Protein AF-A0A814ZUD7-F1 (afdb_monomer_lite)

Structure (mmCIF, N/CA/C/O backbone):
data_AF-A0A814ZUD7-F1
#
_entry.id   AF-A0A814ZUD7-F1
#
loop_
_atom_site.group_PDB
_atom_site.id
_atom_site.type_symbol
_atom_site.label_atom_id
_atom_site.label_alt_id
_atom_site.label_comp_id
_atom_site.label_asym_id
_atom_site.label_entity_id
_atom_site.label_seq_id
_atom_site.pdbx_PDB_ins_code
_atom_site.Cartn_x
_atom_site.Cartn_y
_atom_site.Cartn_z
_atom_site.occupancy
_atom_site.B_iso_or_equiv
_atom_site.auth_seq_id
_atom_site.auth_comp_id
_atom_site.auth_asym_id
_atom_site.auth_atom_id
_atom_site.pdbx_PDB_model_num
ATOM 1 N N . ILE A 1 1 ? 29.108 -27.744 17.472 1.00 37.34 1 ILE A N 1
ATOM 2 C CA . ILE A 1 1 ? 28.363 -28.872 18.076 1.00 37.34 1 ILE A CA 1
ATOM 3 C C . ILE A 1 1 ? 27.600 -28.270 19.246 1.00 37.34 1 ILE A C 1
ATOM 5 O O . ILE A 1 1 ? 28.183 -28.068 20.300 1.00 37.34 1 ILE A O 1
ATOM 9 N N . GLY A 1 2 ? 26.388 -27.782 18.981 1.00 42.00 2 GLY A N 1
ATOM 10 C CA . GLY A 1 2 ? 25.502 -27.190 19.986 1.00 42.00 2 GLY A CA 1
ATOM 11 C C . GLY A 1 2 ? 24.407 -28.201 20.296 1.00 42.00 2 GLY A C 1
ATOM 12 O O . GLY A 1 2 ? 23.853 -28.780 19.366 1.00 42.00 2 GLY A O 1
ATOM 13 N N . ASN A 1 3 ? 24.194 -28.463 21.579 1.00 39.94 3 ASN A N 1
ATOM 14 C CA . ASN A 1 3 ? 23.379 -29.551 22.107 1.00 39.94 3 ASN A CA 1
ATOM 15 C C . ASN A 1 3 ? 21.883 -29.322 21.798 1.00 39.94 3 ASN A C 1
ATOM 17 O O . ASN A 1 3 ? 21.322 -28.320 22.233 1.00 39.94 3 ASN A O 1
ATOM 21 N N . THR A 1 4 ? 21.244 -30.235 21.061 1.00 55.66 4 THR A N 1
ATOM 22 C CA . THR A 1 4 ? 19.791 -30.282 20.770 1.00 55.66 4 THR A CA 1
ATOM 23 C C . THR A 1 4 ? 19.010 -31.031 21.857 1.00 55.66 4 THR A C 1
ATOM 25 O O . THR A 1 4 ? 18.002 -31.680 21.592 1.00 55.6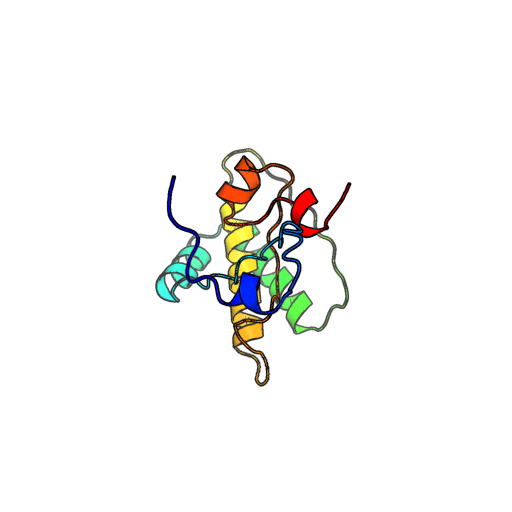6 4 THR A O 1
ATOM 28 N N . GLU A 1 5 ? 19.476 -30.971 23.101 1.00 48.50 5 GLU A N 1
ATOM 29 C CA . GLU A 1 5 ? 18.784 -31.565 24.243 1.00 48.50 5 GLU A CA 1
ATOM 30 C C . GLU A 1 5 ? 17.898 -30.495 24.886 1.00 48.50 5 GLU A C 1
ATOM 32 O O . GLU A 1 5 ? 18.363 -29.669 25.669 1.00 48.50 5 GLU A O 1
ATOM 37 N N . GLY A 1 6 ? 16.624 -30.470 24.487 1.00 53.50 6 GLY A N 1
ATOM 38 C CA . GLY A 1 6 ? 15.615 -29.572 25.060 1.00 53.50 6 GLY A CA 1
ATOM 39 C C . GLY A 1 6 ? 14.465 -29.197 24.124 1.00 53.50 6 GLY A C 1
ATOM 40 O O . GLY A 1 6 ? 13.519 -28.546 24.563 1.00 53.50 6 GLY A O 1
ATOM 41 N N . ASP A 1 7 ? 14.517 -29.592 22.849 1.00 59.97 7 ASP A N 1
ATOM 42 C CA . ASP A 1 7 ? 13.457 -29.263 21.897 1.00 59.97 7 ASP A CA 1
ATOM 43 C C . ASP A 1 7 ? 12.284 -30.252 22.019 1.00 59.97 7 ASP A C 1
ATOM 45 O O . ASP A 1 7 ? 12.257 -31.319 21.404 1.00 59.97 7 ASP A O 1
ATOM 49 N N . ILE A 1 8 ? 11.285 -29.867 22.816 1.00 69.06 8 ILE A N 1
ATOM 50 C CA . ILE A 1 8 ? 10.000 -30.564 23.033 1.00 69.06 8 ILE A CA 1
ATOM 51 C C . ILE A 1 8 ? 9.302 -31.022 21.737 1.00 69.06 8 ILE A C 1
ATOM 53 O O . ILE A 1 8 ? 8.559 -32.003 21.733 1.00 69.06 8 ILE A O 1
ATOM 57 N N . PHE A 1 9 ? 9.553 -30.341 20.615 1.00 59.06 9 PHE A N 1
ATOM 58 C CA . PHE A 1 9 ? 9.001 -30.697 19.306 1.00 59.06 9 PHE A CA 1
ATOM 59 C C . PHE A 1 9 ? 9.612 -31.973 18.715 1.00 59.06 9 PHE A C 1
ATOM 61 O O . PHE A 1 9 ? 8.917 -32.707 18.011 1.00 59.06 9 PHE A O 1
ATOM 68 N N . VAL A 1 10 ? 10.881 -32.260 19.021 1.00 59.47 10 VAL A N 1
ATOM 69 C CA . VAL A 1 10 ? 11.559 -33.499 18.607 1.00 59.47 10 VAL A CA 1
ATOM 70 C C . VAL A 1 10 ? 11.027 -34.683 19.419 1.00 59.47 10 VAL A C 1
ATOM 72 O O . VAL A 1 10 ? 10.824 -35.767 18.875 1.00 59.47 10 VAL A O 1
ATOM 75 N N . GLU A 1 11 ? 10.728 -34.456 20.699 1.00 58.16 11 GLU A N 1
ATOM 76 C CA . GLU A 1 11 ? 10.225 -35.474 21.629 1.00 58.16 11 GLU A CA 1
ATOM 77 C C . GLU A 1 11 ? 8.794 -35.937 21.306 1.00 58.16 11 GLU A C 1
ATOM 79 O O . GLU A 1 11 ? 8.465 -37.109 21.478 1.00 58.16 11 GLU A O 1
ATOM 84 N N . MET A 1 12 ? 7.947 -35.054 20.764 1.00 60.66 12 MET A N 1
ATOM 85 C CA . MET A 1 12 ? 6.567 -35.396 20.381 1.00 60.66 12 MET A CA 1
ATOM 86 C C . MET A 1 12 ? 6.439 -36.142 19.040 1.00 60.66 12 MET A C 1
ATOM 88 O O . MET A 1 12 ? 5.322 -36.377 18.578 1.00 60.66 12 MET A O 1
ATOM 92 N N . GLY A 1 13 ? 7.544 -36.509 18.377 1.00 49.38 13 GLY A N 1
ATOM 93 C CA . GLY A 1 13 ? 7.500 -37.231 17.096 1.00 49.38 13 GLY A CA 1
ATOM 94 C C . GLY A 1 13 ? 6.849 -36.435 15.958 1.00 49.38 13 GLY A C 1
ATOM 95 O O . GLY A 1 13 ? 6.502 -36.995 14.914 1.00 49.38 13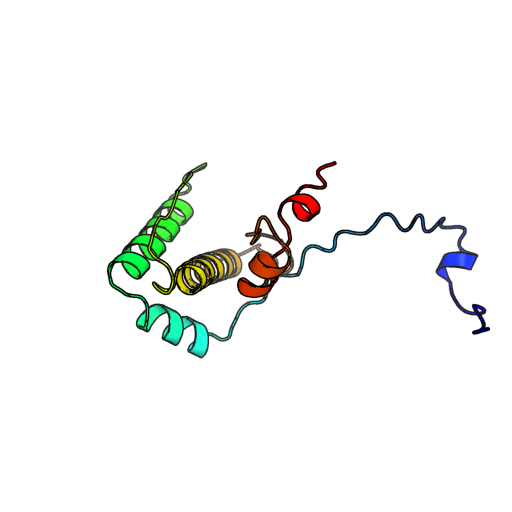 GLY A O 1
ATOM 96 N N . ILE A 1 14 ? 6.687 -35.121 16.139 1.00 52.00 14 ILE A N 1
ATOM 97 C CA . ILE A 1 14 ? 6.209 -34.227 15.096 1.00 52.00 14 ILE A CA 1
ATOM 98 C C . ILE A 1 14 ? 7.375 -34.063 14.133 1.00 52.00 14 ILE A C 1
ATOM 100 O O . ILE A 1 14 ? 8.332 -33.342 14.400 1.00 52.00 14 ILE A O 1
ATOM 104 N N . ASN A 1 15 ? 7.309 -34.772 13.008 1.00 45.94 15 ASN A N 1
ATOM 105 C CA . ASN A 1 15 ? 8.219 -34.569 11.894 1.00 45.94 15 ASN A CA 1
ATOM 106 C C . ASN A 1 15 ? 8.065 -33.113 11.439 1.00 45.94 15 ASN A C 1
ATOM 108 O O . ASN A 1 15 ? 7.150 -32.786 10.679 1.00 45.94 15 ASN A O 1
ATOM 112 N N . THR A 1 16 ? 8.942 -32.232 11.918 1.00 47.47 16 THR A N 1
ATOM 113 C CA . THR A 1 16 ? 9.156 -30.907 11.353 1.00 47.47 16 THR A CA 1
ATOM 114 C C . THR A 1 16 ? 9.805 -31.107 9.993 1.00 47.47 16 THR A C 1
ATOM 116 O O . THR A 1 16 ? 10.974 -30.807 9.763 1.00 47.47 16 THR A O 1
ATOM 119 N N . ARG A 1 17 ? 9.005 -31.583 9.030 1.00 45.72 17 ARG A N 1
ATOM 120 C CA . ARG A 1 17 ? 9.175 -31.148 7.655 1.00 45.72 17 ARG A CA 1
ATOM 121 C C . ARG A 1 17 ? 9.114 -29.638 7.754 1.00 45.72 17 ARG A C 1
ATOM 123 O O . ARG A 1 17 ? 8.037 -29.060 7.877 1.00 45.72 17 ARG A O 1
ATOM 130 N N . THR A 1 18 ? 10.278 -29.011 7.751 1.00 46.25 18 THR A N 1
ATOM 131 C CA . THR A 1 18 ? 10.466 -27.599 7.466 1.00 46.25 18 THR A CA 1
ATOM 132 C C . THR A 1 18 ? 10.058 -27.385 6.011 1.00 46.25 18 THR A C 1
ATOM 134 O O . THR A 1 18 ? 10.855 -27.024 5.151 1.00 46.25 18 THR A O 1
ATOM 137 N N . GLY A 1 19 ? 8.777 -27.620 5.703 1.00 42.56 19 GLY A N 1
ATOM 138 C CA . GLY A 1 19 ? 8.132 -26.860 4.656 1.00 42.56 19 GLY A CA 1
ATOM 139 C C . GLY A 1 19 ? 8.426 -25.418 5.020 1.00 42.56 19 GLY A C 1
ATOM 140 O O . GLY A 1 19 ? 8.200 -25.029 6.166 1.00 42.56 19 GLY A O 1
ATOM 141 N N . LYS A 1 20 ? 9.060 -24.678 4.108 1.00 44.75 20 LYS A N 1
ATOM 142 C CA . LYS A 1 20 ? 9.219 -23.235 4.258 1.00 44.75 20 LYS A CA 1
ATOM 143 C C . LYS A 1 20 ? 7.835 -22.704 4.600 1.00 44.75 20 LYS A C 1
ATOM 145 O O . LYS A 1 20 ? 6.971 -22.655 3.733 1.00 44.75 20 LYS A O 1
ATOM 150 N N . VAL A 1 21 ? 7.605 -22.395 5.871 1.00 47.22 21 VAL A N 1
ATOM 151 C CA . VAL A 1 21 ? 6.413 -21.673 6.272 1.00 47.22 21 VAL A CA 1
ATOM 152 C C . VAL A 1 21 ? 6.659 -20.295 5.696 1.00 47.22 21 VAL A C 1
ATOM 154 O O . VAL A 1 21 ? 7.487 -19.534 6.196 1.00 47.22 21 VAL A O 1
ATOM 157 N N . GLU A 1 22 ? 6.052 -20.028 4.546 1.00 53.50 22 GLU A N 1
ATOM 158 C CA . GLU A 1 22 ? 6.039 -18.702 3.955 1.00 53.50 22 GLU A CA 1
ATOM 159 C C . GLU A 1 22 ? 5.184 -17.847 4.888 1.00 53.50 22 GLU A C 1
ATOM 161 O O . GLU A 1 22 ? 3.965 -17.770 4.774 1.00 53.50 22 GLU A O 1
ATOM 166 N N . HIS A 1 23 ? 5.829 -17.298 5.918 1.00 58.19 23 HIS A N 1
ATOM 167 C CA . HIS A 1 23 ? 5.183 -16.427 6.880 1.00 58.19 23 HIS A CA 1
ATOM 168 C C . HIS A 1 23 ? 4.693 -15.196 6.123 1.00 58.19 23 HIS A C 1
ATOM 170 O O . HIS A 1 23 ? 5.493 -14.387 5.648 1.00 58.19 23 HIS A O 1
ATOM 176 N N . CYS A 1 24 ? 3.374 -15.053 5.990 1.00 64.44 24 CYS A N 1
ATOM 177 C CA . CYS A 1 24 ? 2.815 -13.775 5.597 1.00 64.44 24 CYS A CA 1
ATOM 178 C C . CYS A 1 24 ? 3.150 -12.775 6.700 1.00 64.44 24 CYS A C 1
ATOM 180 O O . CYS A 1 24 ? 2.790 -12.984 7.861 1.00 64.44 24 CYS A O 1
ATOM 182 N N . ASN A 1 25 ? 3.863 -11.709 6.344 1.00 67.38 25 ASN A N 1
ATOM 183 C CA . ASN A 1 25 ? 4.177 -10.659 7.300 1.00 67.38 25 ASN A CA 1
ATOM 184 C C . ASN A 1 25 ? 2.865 -10.064 7.818 1.00 67.38 25 ASN A C 1
ATOM 186 O O . ASN A 1 25 ? 1.977 -9.726 7.029 1.00 67.38 25 ASN A O 1
ATOM 190 N N . VAL A 1 26 ? 2.746 -9.945 9.142 1.00 69.56 26 VAL A N 1
ATOM 191 C CA . VAL A 1 26 ? 1.603 -9.269 9.760 1.00 69.56 26 VAL A CA 1
ATOM 192 C C . VAL A 1 26 ? 1.579 -7.825 9.249 1.00 69.56 26 VAL A C 1
ATOM 194 O O . VAL A 1 26 ? 2.618 -7.155 9.294 1.00 69.56 26 VAL A O 1
ATOM 197 N N . PRO A 1 27 ? 0.434 -7.327 8.748 1.00 74.69 27 PRO A N 1
ATOM 198 C CA . PRO A 1 27 ? 0.331 -5.958 8.270 1.00 74.69 27 PRO A CA 1
ATOM 199 C C . PRO A 1 27 ? 0.741 -4.942 9.345 1.00 74.69 27 PRO A C 1
ATOM 201 O O . PRO A 1 27 ? 0.085 -4.805 10.376 1.00 74.69 27 PRO A O 1
ATOM 204 N N . LYS A 1 28 ? 1.820 -4.192 9.099 1.00 84.06 28 LYS A N 1
ATOM 205 C CA . LYS A 1 28 ? 2.267 -3.122 9.997 1.00 84.06 28 LYS A CA 1
ATOM 206 C C . LYS A 1 28 ? 1.458 -1.849 9.742 1.00 84.06 28 LYS A C 1
ATOM 208 O O . LYS A 1 28 ? 1.525 -1.262 8.661 1.00 84.06 28 LYS A O 1
ATOM 213 N N . ILE A 1 29 ? 0.717 -1.401 10.751 1.00 89.88 29 ILE A N 1
ATOM 214 C CA . ILE A 1 29 ? 0.015 -0.113 10.723 1.00 89.88 29 ILE A CA 1
ATOM 215 C C . ILE A 1 29 ? 0.972 0.961 11.232 1.00 89.88 29 ILE A C 1
ATOM 217 O O . ILE A 1 29 ? 1.464 0.874 12.358 1.00 89.88 29 ILE A O 1
ATOM 221 N N . ILE A 1 30 ? 1.236 1.974 10.411 1.00 93.88 30 ILE A N 1
ATOM 222 C CA . ILE A 1 30 ? 2.042 3.130 10.829 1.00 93.88 30 ILE A CA 1
ATOM 223 C C . ILE A 1 30 ? 1.234 4.037 11.772 1.00 93.88 30 ILE A C 1
ATOM 225 O O . ILE A 1 30 ? 0.005 4.039 11.680 1.00 93.88 30 ILE A O 1
ATOM 229 N N . PRO A 1 31 ? 1.863 4.848 12.640 1.00 96.00 31 PRO A N 1
ATOM 230 C CA . PRO A 1 31 ? 1.167 5.811 13.493 1.00 96.00 31 PRO A CA 1
ATOM 231 C C . PRO A 1 31 ? 0.270 6.791 12.722 1.00 96.00 31 PRO A C 1
ATOM 233 O O . PRO A 1 31 ? 0.544 7.161 11.580 1.00 96.00 31 PRO A O 1
ATOM 236 N N . ASP A 1 32 ? -0.795 7.268 13.370 1.00 96.19 32 ASP A N 1
ATOM 237 C CA . ASP A 1 32 ? -1.767 8.192 12.764 1.00 96.19 32 ASP A CA 1
ATOM 238 C C . ASP A 1 32 ? -1.133 9.490 12.274 1.00 96.19 32 ASP A C 1
ATOM 240 O O . ASP A 1 32 ? -1.496 9.991 11.212 1.00 96.19 32 ASP A O 1
ATOM 244 N N . THR A 1 33 ? -0.167 10.021 13.019 1.00 97.62 33 THR A N 1
ATOM 245 C CA . THR A 1 33 ? 0.573 11.231 12.650 1.00 97.62 33 THR A CA 1
ATOM 246 C C . THR A 1 33 ? 1.341 11.042 11.343 1.00 97.62 33 THR A C 1
ATOM 248 O O . THR A 1 33 ? 1.276 11.899 10.462 1.00 97.62 33 THR A O 1
ATOM 251 N N . GLU A 1 34 ? 2.010 9.901 11.186 1.00 97.31 34 GLU A N 1
ATOM 252 C CA . GLU A 1 34 ? 2.768 9.542 9.987 1.00 97.31 34 GLU A CA 1
ATOM 253 C C . GLU A 1 34 ? 1.840 9.317 8.791 1.00 97.31 34 GLU A C 1
ATOM 255 O O . GLU A 1 34 ? 2.040 9.897 7.722 1.00 97.31 34 GLU A O 1
ATOM 260 N N . TYR A 1 35 ? 0.748 8.575 8.994 1.00 97.44 35 TYR A N 1
ATOM 261 C CA . TYR A 1 35 ? -0.275 8.371 7.972 1.00 97.44 35 TYR A CA 1
ATOM 262 C C . TYR A 1 35 ? -0.896 9.692 7.501 1.00 97.44 35 TYR A C 1
ATOM 264 O O . TYR A 1 35 ? -1.002 9.943 6.299 1.00 97.44 35 TYR A O 1
ATOM 272 N N . GLN A 1 36 ? -1.284 10.570 8.428 1.00 97.12 36 GLN A N 1
ATOM 273 C CA . GLN A 1 36 ? -1.851 11.875 8.091 1.00 97.12 36 GLN A CA 1
ATOM 274 C C . GLN A 1 36 ? -0.856 12.738 7.314 1.00 97.12 36 GLN A C 1
ATOM 276 O O . GLN A 1 36 ? -1.249 13.407 6.356 1.00 97.12 36 GLN A O 1
ATOM 281 N N . GLN A 1 37 ? 0.422 12.710 7.695 1.00 97.69 37 GLN A N 1
ATOM 282 C CA . GLN A 1 37 ? 1.474 13.435 6.993 1.00 97.69 37 GLN A CA 1
ATOM 283 C C . GLN A 1 37 ? 1.671 12.896 5.571 1.00 97.69 37 GLN A C 1
ATOM 285 O O . GLN A 1 37 ? 1.689 13.677 4.619 1.00 97.69 37 GLN A O 1
ATOM 290 N N . MET A 1 38 ? 1.727 11.573 5.401 1.00 97.19 38 MET A N 1
ATOM 291 C CA . MET A 1 38 ? 1.786 10.933 4.085 1.00 97.19 38 MET A CA 1
ATOM 292 C C . MET A 1 38 ? 0.599 11.353 3.209 1.00 97.19 38 MET A C 1
ATOM 294 O O . MET A 1 38 ? 0.796 11.801 2.080 1.00 97.19 38 MET A O 1
ATOM 298 N N . MET A 1 39 ? -0.627 11.286 3.736 1.00 97.31 39 MET A N 1
ATOM 299 C CA . MET A 1 39 ? -1.841 11.645 2.995 1.00 97.31 39 MET A CA 1
ATOM 300 C C . MET A 1 39 ? -1.891 13.125 2.591 1.00 97.31 39 MET A C 1
ATOM 302 O O . MET A 1 39 ? -2.453 13.452 1.543 1.00 97.31 39 MET A O 1
ATOM 306 N N . ARG A 1 40 ? -1.298 14.023 3.390 1.00 97.12 40 ARG A N 1
ATOM 307 C CA . ARG A 1 40 ? -1.160 15.454 3.059 1.00 97.12 40 ARG A CA 1
ATOM 308 C C . ARG A 1 40 ? -0.121 15.710 1.969 1.00 97.12 40 ARG A C 1
ATOM 310 O O . ARG A 1 40 ? -0.295 16.648 1.198 1.00 97.12 40 ARG A O 1
ATOM 317 N N . ASN A 1 41 ? 0.915 14.879 1.892 1.00 96.81 41 ASN A N 1
ATOM 318 C CA . ASN A 1 41 ? 2.018 15.035 0.943 1.00 96.81 41 ASN A CA 1
ATOM 319 C C . ASN A 1 41 ? 1.744 14.413 -0.436 1.00 96.81 41 ASN A C 1
ATOM 321 O O . ASN A 1 41 ? 2.527 14.619 -1.364 1.00 96.81 41 ASN A O 1
ATOM 325 N N . LEU A 1 42 ? 0.648 13.664 -0.599 1.00 97.44 42 LEU A N 1
ATOM 326 C CA . LEU A 1 42 ? 0.248 13.142 -1.903 1.00 97.44 42 LEU A CA 1
ATOM 327 C C . LEU A 1 42 ? -0.057 14.282 -2.878 1.00 97.44 42 LEU A C 1
ATOM 329 O O . LEU A 1 42 ? -0.788 15.221 -2.556 1.00 97.44 42 LEU A O 1
ATOM 333 N N . ASN A 1 43 ? 0.416 14.152 -4.117 1.00 96.12 43 ASN A N 1
ATOM 334 C CA . ASN A 1 43 ? -0.019 15.053 -5.180 1.00 96.12 43 ASN A CA 1
ATOM 335 C C . ASN A 1 43 ? -1.497 14.813 -5.546 1.00 96.12 43 ASN A C 1
ATOM 337 O O . ASN A 1 43 ? -2.099 13.797 -5.188 1.00 96.12 43 ASN A O 1
ATOM 341 N N . ASN A 1 44 ? -2.084 15.733 -6.316 1.00 96.94 44 ASN A N 1
ATOM 342 C CA . ASN A 1 44 ? -3.509 15.694 -6.664 1.00 96.94 44 ASN A CA 1
ATOM 343 C C . ASN A 1 44 ? -3.950 14.371 -7.316 1.00 96.94 44 ASN A C 1
ATOM 345 O O . ASN A 1 44 ? -5.019 13.855 -6.991 1.00 96.94 44 ASN A O 1
ATOM 349 N N . ASN A 1 45 ? -3.127 13.795 -8.198 1.00 96.62 45 ASN A N 1
ATOM 350 C CA . ASN A 1 45 ? -3.459 12.550 -8.895 1.00 96.62 45 ASN A CA 1
ATOM 351 C C . ASN A 1 45 ? -3.375 11.338 -7.965 1.00 96.62 45 ASN A C 1
ATOM 353 O O . ASN A 1 45 ? -4.278 10.504 -7.964 1.00 96.62 45 ASN A O 1
ATOM 357 N N . GLN A 1 46 ? -2.327 11.266 -7.143 1.00 97.88 46 GLN A N 1
ATOM 358 C CA . GLN A 1 46 ? -2.163 10.237 -6.117 1.00 97.88 46 GLN A CA 1
ATOM 359 C C . GLN A 1 46 ? -3.326 10.270 -5.122 1.00 97.88 46 GLN A C 1
ATOM 361 O O . GLN A 1 46 ? -3.972 9.252 -4.898 1.00 97.88 46 GLN A O 1
ATOM 366 N N . ARG A 1 47 ? -3.660 11.454 -4.596 1.00 97.75 47 ARG A N 1
ATOM 367 C CA . ARG A 1 47 ? -4.771 11.639 -3.656 1.00 97.75 47 ARG A CA 1
ATOM 368 C C . ARG A 1 47 ? -6.112 11.244 -4.268 1.00 97.75 47 ARG A C 1
ATOM 370 O O . ARG A 1 47 ? -6.881 10.527 -3.631 1.00 97.75 47 ARG A O 1
ATOM 377 N N . LYS A 1 48 ? -6.389 11.682 -5.502 1.00 97.81 48 LYS A N 1
ATOM 378 C CA . LYS A 1 48 ? -7.609 11.307 -6.234 1.00 97.81 48 LYS A CA 1
ATOM 379 C C . LYS A 1 48 ? -7.698 9.793 -6.419 1.00 97.81 48 LYS A C 1
ATOM 381 O O . LYS A 1 48 ? -8.758 9.220 -6.190 1.00 97.81 48 LYS A O 1
ATOM 386 N N . TYR A 1 49 ? -6.594 9.145 -6.789 1.00 97.75 49 TYR A N 1
ATOM 387 C CA . TYR A 1 49 ? -6.554 7.696 -6.945 1.00 97.75 49 TYR A CA 1
ATOM 388 C C . TYR A 1 49 ? -6.822 6.965 -5.624 1.00 97.75 49 TYR A C 1
ATOM 390 O O . TYR A 1 49 ? -7.699 6.105 -5.584 1.00 97.75 49 TYR A O 1
ATOM 398 N N . THR A 1 50 ? -6.141 7.342 -4.537 1.00 97.81 50 THR A N 1
ATOM 399 C CA . THR A 1 50 ? -6.351 6.730 -3.216 1.00 97.81 50 THR A CA 1
ATOM 400 C C . THR A 1 50 ? -7.806 6.857 -2.766 1.00 97.81 50 THR A C 1
ATOM 402 O O . THR A 1 50 ? -8.403 5.872 -2.342 1.00 97.81 50 THR A O 1
ATOM 405 N N . LEU A 1 51 ? -8.417 8.038 -2.917 1.00 97.31 51 LEU A N 1
ATOM 406 C CA . LEU A 1 51 ? -9.829 8.247 -2.579 1.00 97.31 51 LEU A CA 1
ATOM 407 C C . LEU A 1 51 ? -10.767 7.382 -3.429 1.00 97.31 51 LEU A C 1
ATOM 409 O O . LEU A 1 51 ? -11.699 6.790 -2.890 1.00 97.31 51 LEU A O 1
ATOM 413 N N . ASN A 1 52 ? -10.506 7.266 -4.733 1.00 96.94 52 ASN A N 1
ATOM 414 C CA . ASN A 1 52 ? -11.304 6.421 -5.618 1.00 96.94 52 ASN A CA 1
ATOM 415 C C . ASN A 1 52 ? -11.226 4.944 -5.216 1.00 96.94 52 ASN A C 1
ATOM 417 O O . ASN A 1 52 ? -12.265 4.297 -5.131 1.00 96.94 52 ASN A O 1
ATOM 421 N N . VAL A 1 53 ? -10.030 4.425 -4.914 1.00 96.81 53 VAL A N 1
ATOM 422 C CA . VAL A 1 53 ? -9.864 3.045 -4.419 1.00 96.81 53 VAL A CA 1
ATOM 423 C C . VAL A 1 53 ? -10.669 2.832 -3.137 1.00 96.81 53 VAL A C 1
ATOM 425 O O . VAL A 1 53 ? -11.401 1.852 -3.028 1.00 96.81 53 VAL A O 1
ATOM 428 N N . MET A 1 54 ? -10.610 3.776 -2.193 1.00 96.75 54 MET A N 1
ATOM 429 C CA . MET A 1 54 ? -11.387 3.672 -0.956 1.00 96.75 54 MET A CA 1
ATOM 430 C C . MET A 1 54 ? -12.898 3.726 -1.193 1.00 96.75 54 MET A C 1
ATOM 432 O O . MET A 1 54 ? -13.633 3.035 -0.495 1.00 96.75 54 MET A O 1
ATOM 436 N N . ASN A 1 55 ? -13.370 4.513 -2.161 1.00 96.88 55 ASN A N 1
ATOM 437 C CA . ASN A 1 55 ? -14.787 4.550 -2.518 1.00 96.88 55 ASN A CA 1
ATOM 438 C C . ASN A 1 55 ? -15.261 3.217 -3.110 1.00 96.88 55 ASN A C 1
ATOM 440 O O . ASN A 1 55 ? -16.317 2.739 -2.709 1.00 96.88 55 ASN A O 1
ATOM 444 N N . LEU A 1 56 ? -14.479 2.594 -4.001 1.00 96.31 56 LEU A N 1
ATOM 445 C CA . LEU A 1 56 ? -14.806 1.274 -4.562 1.00 96.31 56 LEU A CA 1
ATOM 446 C C . LEU A 1 56 ? -14.945 0.225 -3.449 1.00 96.31 56 LEU A C 1
ATOM 448 O O . LEU A 1 56 ? -15.957 -0.464 -3.367 1.00 96.31 56 LEU A O 1
ATOM 452 N N . ILE A 1 57 ? -13.970 0.173 -2.534 1.00 94.25 57 ILE A N 1
ATOM 453 C CA . ILE A 1 57 ? -13.975 -0.771 -1.406 1.00 94.25 57 ILE A CA 1
ATOM 454 C C . ILE A 1 57 ? -15.183 -0.539 -0.490 1.00 94.25 57 ILE A C 1
ATOM 456 O O . ILE A 1 57 ? -15.877 -1.485 -0.130 1.00 94.25 57 ILE A O 1
ATOM 460 N N . LYS A 1 58 ? -15.464 0.717 -0.124 1.00 94.00 58 LYS A N 1
ATOM 461 C CA . LYS A 1 58 ? -16.584 1.062 0.769 1.00 94.00 58 LYS A CA 1
ATOM 462 C C . LYS A 1 58 ? -17.952 0.763 0.166 1.00 94.00 58 LYS A C 1
ATOM 464 O O . LYS A 1 58 ? -18.872 0.443 0.910 1.00 94.00 58 LYS A O 1
ATOM 469 N N . ASN A 1 59 ? -18.079 0.865 -1.154 1.00 94.75 59 ASN A N 1
ATOM 470 C CA . ASN A 1 59 ? -19.322 0.578 -1.864 1.00 94.75 59 ASN A CA 1
ATOM 471 C C . ASN A 1 59 ? -19.517 -0.920 -2.147 1.00 94.75 59 ASN A C 1
ATOM 473 O O . ASN A 1 59 ? -20.522 -1.290 -2.747 1.00 94.75 59 ASN A O 1
ATOM 477 N N . GLY A 1 60 ? -18.589 -1.779 -1.708 1.00 90.12 60 GLY A N 1
ATOM 478 C CA . GLY A 1 60 ? -18.702 -3.226 -1.878 1.00 90.12 60 GLY A CA 1
ATOM 479 C C . GLY A 1 60 ? -18.457 -3.691 -3.311 1.00 90.12 60 GLY A C 1
ATOM 480 O O . GLY A 1 60 ? -19.000 -4.715 -3.716 1.00 90.12 60 GLY A O 1
ATOM 481 N N . GLU A 1 61 ? -17.660 -2.954 -4.090 1.00 90.62 61 GLU A N 1
ATOM 482 C CA . GLU A 1 61 ? -17.238 -3.420 -5.410 1.00 90.62 61 GLU A CA 1
ATOM 483 C C . GLU A 1 61 ? -16.454 -4.728 -5.272 1.00 90.62 61 GLU A C 1
ATOM 485 O O . GLU A 1 61 ? -15.401 -4.777 -4.633 1.00 90.62 61 GLU A O 1
ATOM 490 N N . ASN A 1 62 ? -16.978 -5.796 -5.876 1.00 80.06 62 ASN A N 1
ATOM 491 C CA . ASN A 1 62 ? -16.477 -7.152 -5.652 1.00 80.06 62 ASN A CA 1
ATOM 492 C C . ASN A 1 62 ? -15.101 -7.400 -6.287 1.00 80.06 62 ASN A C 1
ATOM 494 O O . ASN A 1 62 ? -14.368 -8.280 -5.838 1.00 80.06 62 ASN A O 1
ATOM 498 N N . GLN A 1 63 ? -14.747 -6.660 -7.343 1.00 90.75 63 GLN A N 1
ATOM 499 C CA . GLN A 1 63 ? -13.475 -6.827 -8.039 1.00 90.75 63 GLN A CA 1
ATOM 500 C C . GLN A 1 63 ? -13.130 -5.603 -8.892 1.00 90.75 63 GLN A C 1
ATOM 502 O O . GLN A 1 63 ? -13.938 -5.151 -9.698 1.00 90.75 63 GLN A O 1
ATOM 507 N N . PHE A 1 64 ? -11.901 -5.102 -8.772 1.00 93.81 64 PHE A N 1
ATOM 508 C CA . PHE A 1 64 ? -11.375 -4.056 -9.648 1.00 93.81 64 PHE A CA 1
ATOM 509 C C . PHE A 1 64 ? -9.872 -4.246 -9.875 1.00 93.81 64 PHE A C 1
ATOM 511 O O . PHE A 1 64 ? -9.114 -4.540 -8.951 1.00 93.81 64 PHE A O 1
ATOM 518 N N . PHE A 1 65 ? -9.435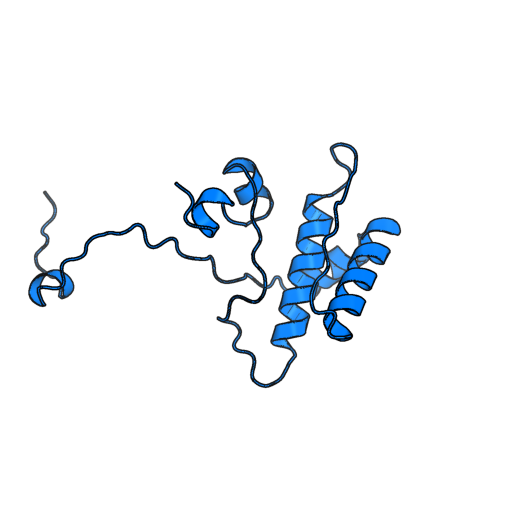 -4.066 -11.123 1.00 95.44 65 PHE A N 1
ATOM 519 C CA . PHE A 1 65 ? -8.043 -4.231 -11.539 1.00 95.44 65 PHE A CA 1
ATOM 520 C C . PHE A 1 65 ? -7.518 -2.924 -12.114 1.00 95.44 65 PHE A C 1
ATOM 522 O O . PHE A 1 65 ? -7.948 -2.483 -13.178 1.00 95.44 65 PHE A O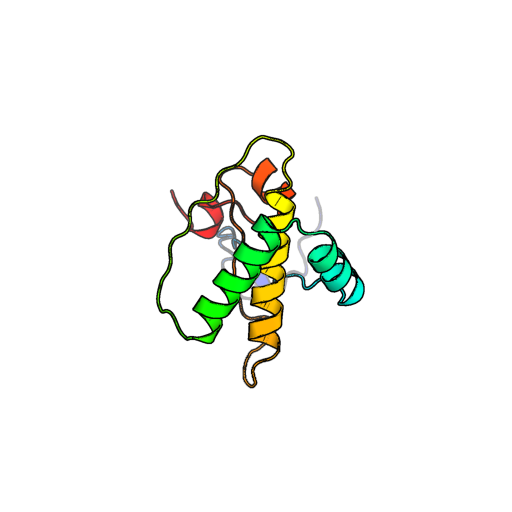 1
ATOM 529 N N . HIS A 1 66 ? -6.582 -2.295 -11.410 1.00 95.25 66 HIS A N 1
ATOM 530 C CA . HIS A 1 66 ? -6.004 -1.023 -11.822 1.00 95.25 66 HIS A CA 1
ATOM 531 C C . HIS A 1 66 ? -4.527 -1.180 -12.167 1.00 95.25 66 HIS A C 1
ATOM 533 O O . HIS A 1 66 ? -3.755 -1.769 -11.412 1.00 95.25 66 HIS A O 1
ATOM 539 N N . PHE A 1 67 ? -4.125 -0.580 -13.285 1.00 95.88 67 PHE A N 1
ATOM 540 C CA . PHE A 1 67 ? -2.727 -0.454 -13.671 1.00 95.88 67 PHE A CA 1
ATOM 541 C C . PHE A 1 67 ? -2.286 1.003 -13.547 1.00 95.88 67 PHE A C 1
ATOM 543 O O . PHE A 1 67 ? -2.877 1.894 -14.158 1.00 95.88 67 PHE A O 1
ATOM 550 N N . ILE A 1 68 ? -1.243 1.246 -12.752 1.00 94.62 68 ILE A N 1
ATOM 551 C CA . ILE A 1 68 ? -0.732 2.592 -12.491 1.00 94.62 68 ILE A CA 1
ATOM 552 C C . ILE A 1 68 ? 0.623 2.770 -13.156 1.00 94.62 68 ILE A C 1
ATOM 554 O O . ILE A 1 68 ? 1.612 2.142 -12.784 1.00 94.62 68 ILE A O 1
ATOM 558 N N . ASN A 1 69 ? 0.663 3.691 -14.114 1.00 94.56 69 ASN A N 1
ATOM 559 C CA . ASN A 1 69 ? 1.877 4.081 -14.812 1.00 94.56 69 ASN A CA 1
ATOM 560 C C . ASN A 1 69 ? 2.468 5.373 -14.259 1.00 94.56 69 ASN A C 1
ATOM 562 O O . ASN A 1 69 ? 1.774 6.237 -13.729 1.00 94.56 69 ASN A O 1
ATOM 566 N N . GLY A 1 70 ? 3.775 5.532 -14.449 1.00 94.06 70 GLY A N 1
ATOM 567 C CA . GLY A 1 70 ? 4.466 6.777 -14.148 1.00 94.06 70 GLY A CA 1
ATOM 568 C C . GLY A 1 70 ? 5.975 6.654 -14.310 1.00 94.06 70 GLY A C 1
ATOM 569 O O . GLY A 1 70 ? 6.542 5.567 -14.170 1.00 94.06 70 GLY A O 1
ATOM 570 N N . ARG A 1 71 ? 6.636 7.789 -14.557 1.00 94.94 71 ARG A N 1
ATOM 571 C CA . ARG A 1 71 ? 8.100 7.880 -14.691 1.00 94.94 71 ARG A CA 1
ATOM 572 C C . ARG A 1 71 ? 8.818 7.441 -13.403 1.00 94.94 71 ARG A C 1
ATOM 574 O O . ARG A 1 71 ? 8.206 7.287 -12.343 1.00 94.94 71 ARG A O 1
ATOM 581 N N . ALA A 1 72 ? 10.123 7.195 -13.481 1.00 93.50 72 ALA A N 1
ATOM 582 C CA . ALA A 1 72 ? 10.941 6.959 -12.289 1.00 93.50 72 ALA A CA 1
ATOM 583 C C . ALA A 1 72 ? 10.907 8.184 -11.351 1.00 93.50 72 ALA A C 1
ATOM 585 O O . ALA A 1 72 ? 10.787 9.314 -11.816 1.00 93.50 72 ALA A O 1
ATOM 586 N N . GLY A 1 73 ? 10.961 7.953 -10.036 1.00 92.62 73 GLY A N 1
ATOM 587 C CA . GLY A 1 73 ? 11.025 9.021 -9.026 1.00 92.62 73 GLY A CA 1
ATOM 588 C C . GLY A 1 73 ? 9.711 9.748 -8.705 1.00 92.62 73 GLY A C 1
ATOM 589 O O . GLY A 1 73 ? 9.686 10.553 -7.788 1.00 92.62 73 GLY A O 1
ATOM 590 N N . VAL A 1 74 ? 8.594 9.444 -9.377 1.00 94.56 74 VAL A N 1
ATOM 591 C CA . VAL A 1 74 ? 7.308 10.153 -9.164 1.00 94.56 74 VAL A CA 1
ATOM 592 C C . VAL A 1 74 ? 6.547 9.760 -7.883 1.00 94.56 74 VAL A C 1
ATOM 594 O O . VAL A 1 74 ? 5.399 10.156 -7.711 1.00 94.56 74 VAL A O 1
ATOM 597 N N . GLY A 1 75 ? 7.138 8.941 -7.006 1.00 95.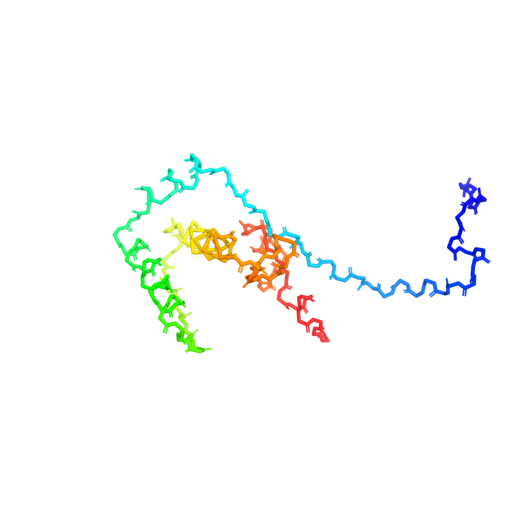12 75 GLY A N 1
ATOM 598 C CA . GLY A 1 75 ? 6.499 8.505 -5.755 1.00 95.12 75 GLY A CA 1
ATOM 599 C C . GLY A 1 75 ? 5.480 7.367 -5.909 1.00 95.12 75 GLY A C 1
ATOM 600 O O . GLY A 1 75 ? 4.452 7.363 -5.238 1.00 95.12 75 GLY A O 1
ATOM 601 N N . LYS A 1 76 ? 5.729 6.392 -6.797 1.00 95.50 76 LYS A N 1
ATOM 602 C CA . LYS A 1 76 ? 4.845 5.214 -6.943 1.00 95.50 76 LYS A CA 1
ATOM 603 C C . LYS A 1 76 ? 4.782 4.368 -5.665 1.00 95.50 76 LYS A C 1
ATOM 605 O O . LYS A 1 76 ? 3.692 3.977 -5.274 1.00 95.50 76 LYS A O 1
ATOM 610 N N . SER A 1 77 ? 5.914 4.139 -4.996 1.00 94.44 77 SER A N 1
ATOM 611 C CA . SER A 1 77 ? 5.947 3.402 -3.723 1.00 94.44 77 SER A CA 1
ATOM 612 C C . SER A 1 77 ? 5.160 4.122 -2.626 1.00 94.44 77 SER A C 1
ATOM 614 O O . SER A 1 77 ? 4.369 3.489 -1.943 1.00 94.44 77 SER A O 1
ATOM 616 N N . THR A 1 78 ? 5.263 5.453 -2.547 1.00 95.25 78 THR A N 1
ATOM 617 C CA . THR A 1 78 ? 4.453 6.277 -1.633 1.00 95.25 78 THR A CA 1
ATOM 618 C C . THR A 1 78 ? 2.955 6.132 -1.902 1.00 95.25 78 THR A C 1
ATOM 620 O O . THR A 1 78 ? 2.158 6.060 -0.974 1.00 95.25 78 THR A O 1
ATOM 623 N N . LEU A 1 79 ? 2.544 6.056 -3.175 1.00 97.31 79 LEU A N 1
ATOM 624 C CA . LEU A 1 79 ? 1.145 5.798 -3.520 1.00 97.31 79 LEU A CA 1
ATOM 625 C C . LEU A 1 79 ? 0.693 4.397 -3.078 1.00 97.31 79 LEU A C 1
ATOM 627 O O . LEU A 1 79 ? -0.413 4.262 -2.559 1.00 97.31 79 LEU A O 1
ATOM 631 N N . ILE A 1 80 ? 1.533 3.375 -3.278 1.00 96.62 80 ILE A N 1
ATOM 632 C CA . ILE A 1 80 ? 1.261 1.999 -2.832 1.00 96.62 80 ILE A CA 1
ATOM 633 C C . ILE A 1 80 ? 1.048 1.974 -1.314 1.00 96.62 80 ILE A C 1
ATOM 635 O O . ILE A 1 80 ? 0.037 1.449 -0.854 1.00 96.62 80 ILE A O 1
ATOM 639 N N . GLU A 1 81 ? 1.945 2.600 -0.553 1.00 95.81 81 GLU A N 1
ATOM 640 C CA . GLU A 1 81 ? 1.864 2.689 0.906 1.00 95.81 81 GLU A CA 1
ATOM 641 C C . GLU A 1 81 ? 0.609 3.438 1.375 1.00 95.81 81 GLU A C 1
ATOM 643 O O . GLU A 1 81 ? -0.110 2.962 2.253 1.00 95.81 81 GLU A O 1
ATOM 648 N N . ALA A 1 82 ? 0.277 4.565 0.736 1.00 97.44 82 ALA A N 1
ATOM 649 C CA . ALA A 1 82 ? -0.921 5.331 1.062 1.00 97.44 82 ALA A CA 1
ATOM 650 C C . ALA A 1 82 ? -2.208 4.527 0.855 1.00 97.44 82 ALA A C 1
ATOM 652 O O . ALA A 1 82 ? -3.098 4.551 1.710 1.00 97.44 82 ALA A O 1
ATOM 653 N N . VAL A 1 83 ? -2.311 3.797 -0.260 1.00 97.12 83 VAL A N 1
ATOM 654 C CA . VAL A 1 83 ? -3.450 2.909 -0.529 1.00 97.12 83 VAL A CA 1
ATOM 655 C C . VAL A 1 83 ? -3.487 1.778 0.494 1.00 97.12 83 VAL A C 1
ATOM 657 O O . VAL A 1 83 ? -4.524 1.556 1.112 1.00 97.12 83 VAL A O 1
ATOM 660 N N . TYR A 1 84 ? -2.359 1.113 0.728 1.00 95.94 84 TYR A N 1
ATOM 661 C CA . TYR A 1 84 ? -2.262 0.002 1.668 1.00 95.94 84 TYR A CA 1
ATOM 662 C C . TYR A 1 84 ? -2.693 0.394 3.088 1.00 95.94 84 TYR A C 1
ATOM 664 O O . TYR A 1 84 ? -3.593 -0.226 3.651 1.00 95.94 84 TYR A O 1
ATOM 672 N N . GLN A 1 85 ? -2.142 1.483 3.633 1.00 95.88 85 GLN A N 1
ATOM 673 C CA . GLN A 1 85 ? -2.506 1.981 4.962 1.00 95.88 85 GLN A CA 1
ATOM 674 C C . GLN A 1 85 ? -3.975 2.418 5.032 1.00 95.88 85 GLN A C 1
ATOM 676 O O . GLN A 1 85 ? -4.640 2.164 6.036 1.00 95.88 85 GLN A O 1
ATOM 681 N N . SER A 1 86 ? -4.516 3.019 3.965 1.00 96.69 86 SER A N 1
ATOM 682 C CA . SER A 1 86 ? -5.940 3.383 3.907 1.00 96.69 86 SER A CA 1
ATOM 683 C C . SER A 1 86 ? -6.846 2.149 4.003 1.00 96.69 86 SER A C 1
ATOM 685 O O . SER A 1 86 ? -7.850 2.175 4.719 1.00 96.69 86 SER A O 1
ATOM 687 N N . ILE A 1 87 ? -6.475 1.059 3.323 1.00 94.69 87 ILE A N 1
ATOM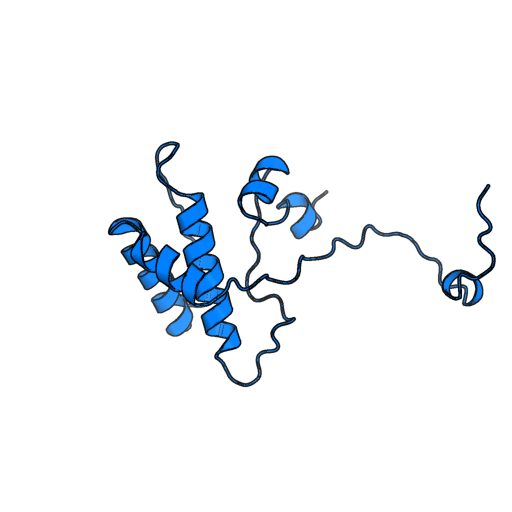 688 C CA . ILE A 1 87 ? -7.219 -0.206 3.325 1.00 94.69 87 ILE A CA 1
ATOM 689 C C . ILE A 1 87 ? -7.169 -0.867 4.705 1.00 94.69 87 ILE A C 1
ATOM 691 O O . ILE A 1 87 ? -8.217 -1.211 5.251 1.00 94.69 87 ILE A O 1
ATOM 695 N N . LEU A 1 88 ? -5.975 -1.006 5.293 1.00 92.62 88 LEU A N 1
ATOM 696 C CA . LEU A 1 88 ? -5.813 -1.614 6.618 1.00 92.62 88 LEU A CA 1
ATOM 697 C C . LEU A 1 88 ? -6.611 -0.862 7.686 1.00 92.62 88 LEU A C 1
ATOM 699 O O . LEU A 1 88 ? -7.346 -1.467 8.463 1.00 92.62 88 LEU A O 1
ATOM 703 N N . ARG A 1 89 ? -6.514 0.471 7.693 1.00 93.31 89 ARG A N 1
ATOM 704 C CA . ARG A 1 89 ? -7.221 1.328 8.653 1.00 93.31 89 ARG A CA 1
ATOM 705 C C . ARG A 1 89 ? -8.733 1.248 8.498 1.00 93.31 89 ARG A C 1
ATOM 707 O O . ARG A 1 89 ? -9.441 1.274 9.499 1.00 93.31 89 ARG A O 1
ATOM 714 N N . PHE A 1 90 ? -9.228 1.133 7.266 1.00 93.38 90 PHE A N 1
ATOM 715 C CA . PHE A 1 90 ? -10.651 0.936 7.024 1.00 93.38 90 PHE A CA 1
ATOM 716 C C . PHE A 1 90 ? -11.136 -0.385 7.625 1.00 93.38 90 PHE A C 1
ATOM 718 O O . PHE A 1 90 ? -12.041 -0.360 8.454 1.00 93.38 90 PHE A O 1
ATOM 725 N N . TYR A 1 91 ? -10.511 -1.515 7.289 1.00 91.00 91 TYR A N 1
ATOM 726 C CA . TYR A 1 91 ? -10.951 -2.811 7.813 1.00 91.00 91 TYR A CA 1
ATOM 727 C C . TYR A 1 91 ? -10.797 -2.928 9.330 1.00 91.00 91 TYR A C 1
ATOM 729 O O . TYR A 1 91 ? -11.690 -3.455 9.983 1.00 91.00 91 TYR A O 1
ATOM 737 N N . ASN A 1 92 ? -9.738 -2.364 9.908 1.00 88.88 92 ASN A N 1
ATOM 738 C CA . ASN A 1 92 ? -9.537 -2.385 11.359 1.00 88.88 92 ASN A CA 1
ATOM 739 C C . ASN A 1 92 ? -10.501 -1.463 12.117 1.00 88.88 92 ASN A C 1
ATOM 741 O O . ASN A 1 92 ? -10.653 -1.604 13.326 1.00 88.88 92 ASN A O 1
ATOM 745 N N . SER A 1 93 ? -11.162 -0.530 11.424 1.00 89.88 93 SER A N 1
ATOM 746 C CA . SER A 1 93 ? -12.236 0.281 12.008 1.00 89.88 93 SER A CA 1
ATOM 747 C C . SER A 1 93 ? -13.593 -0.432 12.028 1.00 89.88 93 SER A C 1
ATOM 749 O O . SER A 1 93 ? -14.514 0.036 12.695 1.00 89.88 93 SER A O 1
ATOM 751 N N . LEU A 1 94 ? -13.739 -1.548 11.302 1.00 90.00 94 LEU A N 1
ATOM 752 C CA . LEU A 1 94 ? -14.994 -2.289 11.232 1.00 90.00 94 LEU A CA 1
ATOM 753 C C . LEU A 1 94 ? -15.128 -3.257 12.423 1.00 90.00 94 LEU A C 1
ATOM 755 O O . LEU A 1 94 ? -14.180 -3.972 12.756 1.00 90.00 94 LEU A O 1
ATOM 759 N N . PRO A 1 95 ? -16.310 -3.344 13.057 1.00 87.06 95 PRO A N 1
ATOM 760 C CA . PRO A 1 95 ? -16.539 -4.287 14.145 1.00 87.06 95 PRO A CA 1
ATOM 761 C C . PRO A 1 95 ? -16.442 -5.737 13.648 1.00 87.06 95 PRO A C 1
ATOM 763 O O . PRO A 1 95 ? -16.917 -6.067 12.563 1.00 87.06 95 PRO A O 1
ATOM 766 N N . GLY A 1 96 ? -15.839 -6.613 14.457 1.00 80.38 96 GLY A N 1
ATOM 767 C CA . GLY A 1 96 ? -15.663 -8.036 14.129 1.00 80.38 96 GLY A CA 1
ATOM 768 C C . GLY A 1 96 ? -14.429 -8.357 13.277 1.00 80.38 96 GLY A C 1
ATOM 769 O O . GLY A 1 96 ? -14.232 -9.513 12.903 1.00 80.38 96 GLY A O 1
ATOM 770 N N . TYR A 1 97 ? -13.581 -7.367 12.984 1.00 78.38 97 TYR A N 1
ATOM 771 C CA . TYR A 1 97 ? -12.334 -7.564 12.249 1.00 78.38 97 TYR A CA 1
ATOM 772 C C . TYR A 1 97 ? -11.146 -7.636 13.211 1.00 78.38 97 TYR A C 1
ATOM 774 O O . TYR A 1 97 ? -10.858 -6.690 13.940 1.00 78.38 97 TYR A O 1
ATOM 782 N N . TYR A 1 98 ? -10.447 -8.774 13.205 1.00 75.19 98 TYR A N 1
ATOM 783 C CA . TYR A 1 98 ? -9.228 -8.962 13.990 1.00 75.19 98 TYR A CA 1
ATOM 784 C C . TYR A 1 98 ? -8.023 -8.325 13.282 1.00 75.19 98 TYR A C 1
ATOM 786 O O . TYR A 1 98 ? -7.844 -8.568 12.082 1.00 75.19 98 TYR A O 1
ATOM 794 N N . PRO A 1 99 ? -7.168 -7.574 13.996 1.00 69.81 99 PRO A N 1
ATOM 795 C CA . PRO A 1 99 ? -6.002 -6.910 13.407 1.00 69.81 99 PRO A CA 1
ATOM 796 C C . PRO A 1 99 ? -4.981 -7.898 12.822 1.00 69.81 99 PRO A C 1
ATOM 798 O O . PRO A 1 99 ? -4.272 -7.554 11.882 1.00 69.81 99 PRO A O 1
ATOM 801 N N . ASP A 1 100 ? -4.965 -9.138 13.315 1.00 71.62 100 ASP A N 1
ATOM 802 C CA . ASP A 1 100 ? -4.047 -10.190 12.862 1.00 71.62 100 ASP A CA 1
ATOM 803 C C . ASP A 1 100 ? -4.506 -10.871 11.559 1.00 71.62 100 ASP A C 1
ATOM 805 O O . ASP A 1 100 ? -3.807 -11.717 11.002 1.00 71.62 100 ASP A O 1
ATOM 809 N N . SER A 1 101 ? -5.693 -10.518 11.049 1.00 78.00 101 SER A N 1
ATOM 810 C CA . SER A 1 101 ? -6.200 -11.059 9.787 1.00 78.00 101 SER A CA 1
ATOM 811 C C . SER A 1 101 ? -5.610 -10.321 8.583 1.00 78.00 101 SER A C 1
ATOM 813 O O . SER A 1 101 ? -5.634 -9.093 8.503 1.00 78.00 101 SER A O 1
ATOM 815 N N . ILE A 1 102 ? -5.112 -11.072 7.598 1.00 79.44 102 ILE A N 1
ATOM 816 C CA . ILE A 1 102 ? -4.572 -10.501 6.358 1.00 79.44 102 ILE A CA 1
ATOM 817 C C . ILE A 1 102 ? -5.739 -9.974 5.514 1.00 79.44 102 ILE A C 1
ATOM 819 O O . ILE A 1 102 ? -6.522 -10.748 4.963 1.00 79.44 102 ILE A O 1
ATOM 823 N N . ARG A 1 103 ? -5.870 -8.646 5.417 1.00 86.75 103 ARG A N 1
ATOM 824 C CA . ARG A 1 103 ? -6.905 -7.969 4.600 1.00 86.75 103 ARG A CA 1
ATOM 825 C C . ARG A 1 103 ? -6.374 -7.381 3.303 1.00 86.75 103 ARG A C 1
ATOM 827 O O . ARG A 1 103 ? -7.133 -7.157 2.366 1.00 86.75 103 ARG A O 1
ATOM 834 N N . ALA A 1 104 ? -5.076 -7.132 3.257 1.00 89.62 104 ALA A N 1
ATOM 835 C CA . ALA A 1 104 ? -4.362 -6.672 2.085 1.00 89.62 104 ALA A CA 1
ATOM 836 C C . ALA A 1 104 ? -2.959 -7.278 2.115 1.00 89.62 104 ALA A C 1
ATOM 838 O O . ALA A 1 104 ? -2.375 -7.425 3.188 1.00 89.62 104 ALA A O 1
ATOM 839 N N . ALA A 1 105 ? -2.422 -7.601 0.942 1.00 91.00 105 ALA A N 1
ATOM 840 C CA . ALA A 1 105 ? -1.059 -8.085 0.780 1.00 91.00 105 ALA A CA 1
ATOM 841 C C . ALA A 1 105 ? -0.322 -7.191 -0.220 1.00 91.00 105 ALA A C 1
ATOM 843 O O . ALA A 1 105 ? -0.861 -6.847 -1.274 1.00 91.00 105 ALA A O 1
ATOM 844 N N . LEU A 1 106 ? 0.916 -6.825 0.106 1.00 93.69 106 LEU A N 1
ATOM 845 C CA . LEU A 1 106 ? 1.823 -6.143 -0.812 1.00 93.69 106 LEU A CA 1
ATOM 846 C C . LEU A 1 106 ? 2.790 -7.160 -1.397 1.00 93.69 106 LEU A C 1
ATOM 848 O O . LEU A 1 106 ? 3.502 -7.843 -0.665 1.00 93.69 106 LEU A O 1
ATOM 852 N N . CYS A 1 107 ? 2.817 -7.249 -2.721 1.00 93.88 107 CYS A N 1
ATOM 853 C CA . CYS A 1 107 ? 3.681 -8.172 -3.440 1.00 93.88 107 CYS A CA 1
ATOM 854 C C . CYS A 1 107 ? 4.471 -7.442 -4.523 1.00 93.88 107 CYS A C 1
ATOM 856 O O . CYS A 1 107 ? 3.966 -6.513 -5.155 1.00 93.88 107 CYS A O 1
ATOM 858 N N . ALA A 1 108 ? 5.693 -7.901 -4.778 1.00 94.94 108 ALA A N 1
ATOM 859 C CA . ALA A 1 108 ? 6.501 -7.440 -5.899 1.00 94.94 108 ALA A CA 1
ATOM 860 C C . ALA A 1 108 ? 7.188 -8.609 -6.628 1.00 94.94 108 ALA A C 1
ATOM 862 O O . ALA A 1 108 ? 7.394 -9.669 -6.035 1.00 94.94 108 ALA A O 1
ATOM 863 N N . PRO A 1 109 ? 7.597 -8.438 -7.899 1.00 93.94 109 PRO A N 1
ATOM 864 C CA . PRO A 1 109 ? 8.208 -9.523 -8.673 1.00 93.94 109 PRO A CA 1
ATOM 865 C C . PRO A 1 109 ? 9.611 -9.931 -8.201 1.00 93.94 109 PRO A C 1
ATOM 867 O O . PRO A 1 109 ? 10.047 -11.043 -8.469 1.00 93.94 109 PRO A O 1
ATOM 870 N N . THR A 1 110 ? 10.347 -9.035 -7.532 1.00 94.75 110 THR A N 1
ATOM 871 C CA . THR A 1 110 ? 11.731 -9.278 -7.091 1.00 94.75 110 THR A CA 1
ATOM 872 C C . THR A 1 110 ? 11.913 -8.946 -5.616 1.00 94.75 110 THR A C 1
ATOM 874 O O . THR A 1 110 ? 11.233 -8.068 -5.084 1.00 94.75 110 THR A O 1
ATOM 877 N N . GLY A 1 111 ? 12.890 -9.588 -4.966 1.00 91.56 111 GLY A N 1
ATOM 878 C CA . GLY A 1 111 ? 13.182 -9.363 -3.545 1.00 91.56 111 GLY A CA 1
ATOM 879 C C . GLY A 1 111 ? 13.512 -7.907 -3.205 1.00 91.56 111 GLY A C 1
ATOM 880 O O . GLY A 1 111 ? 13.011 -7.381 -2.218 1.00 91.56 111 GLY A O 1
ATOM 881 N N . LYS A 1 112 ? 14.279 -7.208 -4.057 1.00 94.12 112 LYS A N 1
ATOM 882 C CA . LYS A 1 112 ? 14.596 -5.783 -3.839 1.00 94.12 112 LYS A CA 1
ATOM 883 C C . LYS A 1 112 ? 13.358 -4.888 -3.919 1.00 94.12 112 LYS A C 1
ATOM 885 O O . LYS A 1 112 ? 13.227 -3.965 -3.123 1.00 94.12 112 LYS A O 1
ATOM 890 N N . ALA A 1 113 ? 12.464 -5.146 -4.873 1.00 93.75 113 ALA A N 1
ATOM 891 C CA . ALA A 1 113 ? 11.230 -4.379 -5.002 1.00 93.75 113 ALA A CA 1
ATOM 892 C C . ALA A 1 113 ? 10.254 -4.677 -3.854 1.00 93.75 113 ALA A C 1
ATOM 894 O O . ALA A 1 113 ? 9.597 -3.760 -3.377 1.00 93.75 113 ALA A O 1
ATOM 895 N N . ALA A 1 114 ? 10.201 -5.929 -3.390 1.00 93.44 114 ALA A N 1
ATOM 896 C CA . ALA A 1 114 ? 9.387 -6.327 -2.246 1.00 93.44 114 ALA A CA 1
ATOM 897 C C . ALA A 1 114 ? 9.865 -5.624 -0.971 1.00 93.44 114 ALA A C 1
ATOM 899 O O . ALA A 1 114 ? 9.064 -4.991 -0.292 1.00 93.44 114 ALA A O 1
ATOM 900 N N . ALA A 1 115 ? 11.177 -5.628 -0.716 1.00 91.00 115 ALA A N 1
ATOM 901 C CA . ALA A 1 115 ? 11.773 -4.919 0.413 1.00 91.00 115 ALA A CA 1
ATOM 902 C C . ALA A 1 115 ? 11.485 -3.406 0.386 1.00 91.00 115 ALA A C 1
ATOM 904 O O . ALA A 1 115 ? 11.225 -2.821 1.430 1.00 91.00 115 ALA A O 1
ATOM 905 N N . LEU A 1 116 ? 11.478 -2.775 -0.797 1.00 92.38 116 LEU A N 1
ATOM 906 C CA . LEU A 1 116 ? 11.193 -1.340 -0.947 1.00 92.38 116 LEU A CA 1
ATOM 907 C C . LEU A 1 116 ? 9.774 -0.945 -0.510 1.00 92.38 116 LEU A C 1
ATOM 909 O O . LEU A 1 116 ? 9.571 0.187 -0.085 1.00 92.38 116 LEU A O 1
ATOM 913 N N . ILE A 1 117 ? 8.796 -1.836 -0.670 1.00 92.94 117 ILE A N 1
ATOM 914 C CA . ILE A 1 117 ? 7.398 -1.589 -0.282 1.00 92.94 117 ILE A CA 1
ATOM 915 C C . ILE A 1 117 ? 7.022 -2.315 1.014 1.00 92.94 117 ILE A C 1
ATOM 917 O O . ILE A 1 117 ? 5.837 -2.448 1.301 1.00 92.94 117 ILE A O 1
ATOM 921 N N . GLU A 1 118 ? 8.012 -2.845 1.741 1.00 91.38 118 GLU A N 1
ATOM 922 C CA . GLU A 1 118 ? 7.815 -3.684 2.933 1.00 91.38 118 GLU A CA 1
ATOM 923 C C . GLU A 1 118 ? 6.857 -4.874 2.693 1.00 91.38 118 GLU A C 1
ATOM 925 O O . GLU A 1 118 ? 6.104 -5.295 3.568 1.00 91.38 118 GLU A O 1
ATOM 930 N N . GLY A 1 119 ? 6.872 -5.418 1.473 1.00 91.31 119 GLY A N 1
ATOM 931 C CA . GLY A 1 119 ? 6.010 -6.508 1.025 1.00 91.31 119 GLY A CA 1
ATOM 932 C C . GLY A 1 119 ? 6.740 -7.841 0.853 1.00 91.31 119 GLY A C 1
ATOM 933 O O . GLY A 1 119 ? 7.870 -8.038 1.300 1.00 91.31 119 GLY A O 1
ATOM 934 N N . MET A 1 120 ? 6.082 -8.765 0.156 1.00 92.00 120 MET A N 1
ATOM 935 C CA . MET A 1 120 ? 6.586 -10.108 -0.142 1.00 92.00 120 MET A CA 1
ATOM 936 C C . MET A 1 120 ? 6.911 -10.275 -1.630 1.00 92.00 120 MET A C 1
ATOM 938 O O . MET A 1 120 ? 6.489 -9.493 -2.484 1.00 92.00 120 MET A O 1
ATOM 942 N N . ILE A 1 121 ? 7.676 -11.312 -1.964 1.00 93.94 121 ILE A N 1
ATOM 943 C CA . ILE A 1 121 ? 7.873 -11.699 -3.363 1.00 93.94 121 ILE A CA 1
ATOM 944 C C . ILE A 1 121 ? 6.596 -12.394 -3.835 1.00 93.94 121 ILE A C 1
ATOM 946 O O . ILE A 1 121 ? 6.126 -13.312 -3.172 1.00 93.94 121 ILE A O 1
ATOM 950 N N . LEU A 1 122 ? 6.053 -11.977 -4.982 1.00 92.25 122 LEU A N 1
ATOM 951 C CA . LEU A 1 122 ? 4.803 -12.518 -5.532 1.00 92.25 122 LEU A CA 1
ATOM 952 C C . LEU A 1 122 ? 4.855 -14.043 -5.706 1.00 92.25 122 LEU A C 1
ATOM 954 O O . LEU A 1 122 ? 3.884 -14.729 -5.412 1.00 92.25 122 LEU A O 1
ATOM 958 N N . HIS A 1 123 ? 6.000 -14.552 -6.166 1.00 88.94 123 HIS A N 1
ATOM 959 C CA . HIS A 1 123 ? 6.253 -15.982 -6.348 1.00 88.94 123 HIS A CA 1
ATOM 960 C C . HIS A 1 123 ? 6.105 -16.766 -5.040 1.00 88.94 123 HIS A C 1
ATOM 962 O O . HIS A 1 123 ? 5.352 -17.732 -5.005 1.00 88.94 123 HIS A O 1
ATOM 968 N N . SER A 1 124 ? 6.720 -16.277 -3.960 1.00 88.19 124 SER A N 1
ATOM 969 C CA . SER A 1 124 ? 6.581 -16.861 -2.624 1.00 88.19 124 SER A CA 1
ATOM 970 C C . SER A 1 124 ? 5.173 -16.682 -2.060 1.00 88.19 124 SER A C 1
ATOM 972 O O . SER A 1 124 ? 4.585 -17.618 -1.558 1.00 88.19 124 SER A O 1
ATOM 974 N N . PHE A 1 125 ? 4.562 -15.501 -2.176 1.00 89.62 125 PHE A N 1
ATOM 975 C CA . PHE A 1 125 ? 3.220 -15.281 -1.621 1.00 89.62 125 PHE A CA 1
ATOM 976 C C . PHE A 1 125 ? 2.154 -16.216 -2.219 1.00 89.62 125 PHE A C 1
ATOM 978 O O . PHE A 1 125 ? 1.222 -16.618 -1.530 1.00 89.62 125 PHE A O 1
ATOM 985 N N . LEU A 1 126 ? 2.289 -16.553 -3.502 1.00 89.31 126 LEU A N 1
ATOM 986 C CA . LEU A 1 126 ? 1.369 -17.440 -4.213 1.00 89.31 126 LEU A CA 1
ATOM 987 C C . LEU A 1 126 ? 1.845 -18.903 -4.256 1.00 89.31 126 LEU A C 1
ATOM 989 O O . LEU A 1 126 ? 1.211 -19.708 -4.937 1.00 89.31 126 LEU A O 1
ATOM 993 N N . SER A 1 127 ? 2.952 -19.233 -3.578 1.00 88.50 127 SER A N 1
ATOM 994 C CA . SER A 1 127 ? 3.604 -20.551 -3.595 1.00 88.50 127 SER A CA 1
ATOM 995 C C . SER A 1 127 ? 3.741 -21.134 -5.012 1.00 88.50 127 SER A C 1
ATOM 997 O O . SER A 1 127 ? 3.415 -22.296 -5.269 1.00 88.50 127 SER A O 1
ATOM 999 N N . LEU A 1 128 ? 4.175 -20.297 -5.959 1.00 83.62 128 LEU A N 1
ATOM 1000 C CA . LEU A 1 128 ? 4.355 -20.691 -7.356 1.00 83.62 128 LEU A CA 1
ATOM 1001 C C . LEU A 1 128 ? 5.602 -21.590 -7.510 1.00 83.62 128 LEU A C 1
ATOM 1003 O O . LEU A 1 128 ? 6.536 -21.470 -6.716 1.00 83.62 128 LEU A O 1
ATOM 1007 N N . PRO A 1 129 ? 5.631 -22.500 -8.503 1.00 72.62 129 PRO A N 1
ATOM 1008 C CA . PRO A 1 129 ? 6.790 -23.350 -8.786 1.00 72.62 129 PRO A CA 1
ATOM 1009 C C . PRO A 1 129 ? 7.985 -22.571 -9.348 1.00 72.62 129 PRO A C 1
ATOM 1011 O O . PRO A 1 129 ? 7.770 -21.544 -10.036 1.00 72.62 129 PRO A O 1
#

Secondary structure (DSSP, 8-state):
----TT-HHHHTT----------PPP-PPPPHHHHHHHHHHS-HHHHHHHHHHHHHHHTT-S---------TTS-HHHHHHHHHHHHHHHHHTSTT--TTS-----EESSHHHHHHTT-EEHHHHTT--

Foldseek 3Di:
DDDPPPPVCVVVVPPPPPPPPLDFPQDDADDPVVLVVLLVPDDPVLNVVLVVLLVCVVVCPPDDDDDDDDDPPPCPLSSVLNNSNSQLVVQVPDPPRDSRDCRDFDEDCDPVVCVSNVGYHPCSVVVHD

Organism: NCBI:txid392030

InterPro domains:
  IPR027417 P-loop containing nucleoside triphosphate hydrolase [G3DSA:3.40.50.300] (15-128)
  IPR027417 P-loop containing nucleoside triphosphate hydrolase [SSF52540] (26-128)
  IPR051055 PIF1 DNA helicase [PTHR47642] (33-129)

pLDDT: mean 84.3, std 17.17, range [37.34, 97.88]

Radius of gyration: 19.22 Å; chains: 1; bounding box: 48×53×40 Å

Sequence (129 aa):
IGNTEGDIFVEMGINTRTGKVEHCNVPKIIPDTEYQQMMRNLNNNQRKYTLNVMNLIKNGENQFFHFINGRAGVGKSTLIEAVYQSILRFYNSLPGYYPDSIRAALCAPTGKAAALIEGMILHSFLSLP